Protein AF-A0A537Y208-F1 (afdb_monomer_lite)

Sequence (72 aa):
MDMNKMMKQVQKMQAELAKAQEELAQAVVEGSSGGGAVKVEFTGPEVSKVSIDPEAVDPEDPSMLEDLLRAA

Radius of gyration: 21.48 Å; chains: 1; bounding box: 44×19×60 Å

Secondary structure (DSSP, 8-state):
--HHHHHHHHHHHHHHHHHHHHHHHH-EEEEEEGGGTEEEEEETTEEEEEEE-GGG--TT-HHHHHHHHHH-

Structure (mmCIF, N/CA/C/O backbone):
data_AF-A0A537Y208-F1
#
_entry.id   AF-A0A537Y208-F1
#
loop_
_atom_site.group_PDB
_atom_site.id
_atom_site.type_symbol
_atom_site.label_atom_id
_atom_site.label_alt_id
_atom_site.label_comp_id
_atom_site.label_asym_id
_atom_site.label_entity_id
_atom_site.label_seq_id
_atom_site.pdbx_PDB_ins_code
_atom_site.Cartn_x
_atom_site.Cartn_y
_atom_site.Cartn_z
_atom_site.occupancy
_atom_site.B_iso_or_equiv
_atom_site.auth_seq_id
_atom_site.auth_comp_id
_atom_site.auth_asym_id
_atom_site.auth_atom_id
_atom_site.pdbx_PDB_model_num
ATOM 1 N N . MET A 1 1 ? -26.575 12.280 40.965 1.00 58.62 1 MET A N 1
ATOM 2 C CA . MET A 1 1 ? -26.075 12.241 39.574 1.00 58.62 1 MET A CA 1
ATOM 3 C C . MET A 1 1 ? -25.988 10.779 39.169 1.00 58.62 1 MET A C 1
ATOM 5 O O . MET A 1 1 ? -25.452 9.984 39.930 1.00 58.62 1 MET A O 1
ATOM 9 N N . ASP A 1 2 ? -26.630 10.412 38.061 1.00 78.25 2 ASP A N 1
ATOM 10 C CA . ASP 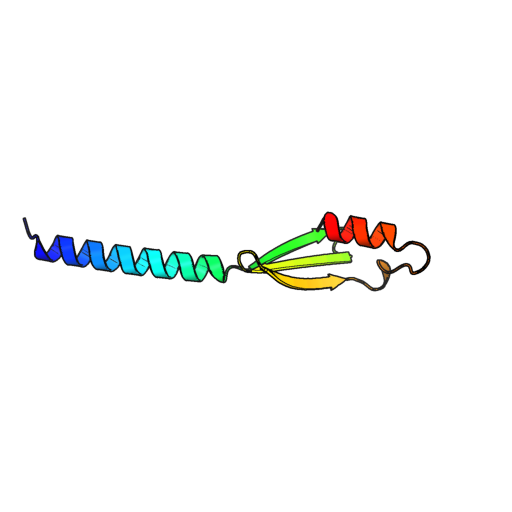A 1 2 ? -26.981 9.028 37.716 1.00 78.25 2 ASP A CA 1
ATOM 11 C C . ASP A 1 2 ? -25.765 8.200 37.265 1.00 78.25 2 ASP A C 1
ATOM 13 O O . ASP A 1 2 ? -25.459 8.121 36.074 1.00 78.25 2 ASP A O 1
ATOM 17 N N . MET A 1 3 ? -25.103 7.521 38.203 1.00 81.69 3 MET A N 1
ATOM 18 C CA . MET A 1 3 ? -23.978 6.613 37.924 1.00 81.69 3 MET A CA 1
ATOM 19 C C . MET A 1 3 ? -24.323 5.543 36.867 1.00 81.69 3 MET A C 1
ATOM 21 O O . MET A 1 3 ? -23.482 5.168 36.056 1.00 81.69 3 MET A O 1
ATOM 25 N N . ASN A 1 4 ? -25.592 5.131 36.788 1.00 88.44 4 ASN A N 1
ATOM 26 C CA . ASN A 1 4 ? -26.081 4.198 35.771 1.00 88.44 4 ASN A CA 1
ATOM 27 C C . ASN A 1 4 ? -26.116 4.805 34.349 1.00 88.44 4 ASN A C 1
ATOM 29 O O . ASN A 1 4 ? -25.841 4.117 33.368 1.00 88.44 4 ASN A O 1
ATOM 33 N N . LYS A 1 5 ? -26.411 6.108 34.208 1.00 89.94 5 LYS A N 1
ATOM 34 C CA . LYS A 1 5 ? -26.321 6.800 32.907 1.00 89.94 5 LYS A CA 1
ATOM 35 C C . LYS A 1 5 ? -24.864 6.967 32.477 1.00 89.94 5 LYS A C 1
ATOM 37 O O . LYS A 1 5 ? -24.561 6.763 31.305 1.00 89.94 5 LYS A O 1
ATOM 42 N N . MET A 1 6 ? -23.976 7.264 33.427 1.00 90.06 6 MET A N 1
ATOM 43 C CA . MET A 1 6 ? -22.539 7.387 33.174 1.00 90.06 6 MET A CA 1
ATOM 44 C C . MET A 1 6 ? -21.930 6.060 32.696 1.00 90.06 6 MET A C 1
ATOM 46 O O . MET A 1 6 ? -21.256 6.037 31.672 1.00 90.06 6 MET A O 1
ATOM 50 N N . MET A 1 7 ? -22.238 4.938 33.356 1.00 92.38 7 MET A N 1
ATOM 51 C CA . MET A 1 7 ? -21.751 3.613 32.938 1.00 92.38 7 MET A CA 1
ATOM 52 C C . MET A 1 7 ? -22.213 3.228 31.526 1.00 92.38 7 MET A C 1
ATOM 54 O O . MET A 1 7 ? -21.419 2.717 30.740 1.00 92.38 7 MET A O 1
ATOM 58 N N . LYS A 1 8 ? -23.471 3.522 31.166 1.00 92.25 8 LYS A N 1
ATOM 59 C CA . LYS A 1 8 ? -23.983 3.285 29.805 1.00 92.25 8 LYS A CA 1
ATOM 60 C C . LYS A 1 8 ? -23.265 4.127 28.749 1.00 92.25 8 LYS A C 1
ATOM 62 O O . LYS A 1 8 ? -22.994 3.631 27.659 1.00 92.25 8 LYS A O 1
ATOM 67 N N . GLN A 1 9 ? -22.946 5.383 29.058 1.00 90.50 9 GLN A N 1
ATOM 68 C CA . GLN A 1 9 ? -22.169 6.239 28.156 1.00 90.50 9 GLN A CA 1
ATOM 69 C C . GLN A 1 9 ? -20.743 5.714 27.962 1.00 90.50 9 GLN A C 1
ATOM 71 O O . GLN A 1 9 ? -20.272 5.668 26.830 1.00 90.50 9 GLN A O 1
ATOM 76 N N . VAL A 1 10 ? -20.088 5.250 29.031 1.00 93.62 10 VAL A N 1
ATOM 77 C CA . VAL A 1 10 ? -18.747 4.644 28.950 1.00 93.62 10 VAL A CA 1
ATOM 78 C C . VAL A 1 10 ? -18.762 3.371 28.101 1.00 93.62 10 VAL A C 1
ATOM 80 O O . VAL A 1 10 ? -17.903 3.212 27.240 1.00 93.62 10 VAL A O 1
ATOM 83 N N . GLN A 1 11 ? -19.754 2.493 28.283 1.00 93.44 11 GLN A N 1
ATOM 84 C CA . GLN A 1 11 ? -19.903 1.282 27.463 1.00 93.44 11 GLN A CA 1
ATOM 85 C C . GLN A 1 11 ? -20.109 1.611 25.979 1.00 93.44 11 GLN A C 1
ATOM 87 O O . GLN A 1 11 ? -19.484 0.995 25.119 1.00 93.44 11 GLN A O 1
ATOM 92 N N . LYS A 1 12 ? -20.947 2.611 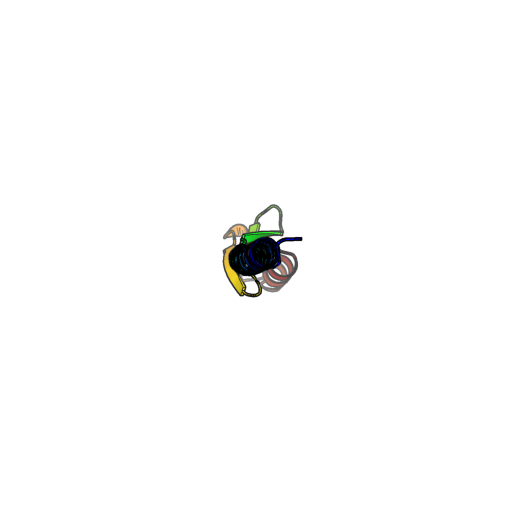25.673 1.00 94.75 12 LYS A N 1
ATOM 93 C CA . LYS A 1 12 ? -21.166 3.086 24.299 1.00 94.75 12 LYS A CA 1
ATOM 94 C C . LYS A 1 12 ? -19.876 3.628 23.680 1.00 94.75 12 LYS A C 1
ATOM 96 O O . LYS A 1 12 ? -19.540 3.245 22.568 1.00 94.75 12 LYS A O 1
ATOM 101 N N . MET A 1 13 ? -19.132 4.447 24.422 1.00 95.00 13 MET A N 1
ATOM 102 C CA . MET A 1 13 ? -17.841 4.984 23.985 1.00 95.00 13 MET A CA 1
ATOM 103 C C . MET A 1 13 ? -16.813 3.873 23.721 1.00 95.00 13 MET A C 1
ATOM 105 O O . MET A 1 13 ? -16.100 3.928 22.726 1.00 95.00 13 MET A O 1
ATOM 109 N N . GLN A 1 14 ? -16.745 2.846 24.578 1.00 92.44 14 GLN A N 1
ATOM 110 C CA . GLN A 1 14 ? -15.851 1.700 24.371 1.00 92.44 14 GLN A CA 1
ATOM 111 C C . GLN A 1 14 ? -16.198 0.920 23.098 1.00 92.44 14 GLN A C 1
ATOM 113 O O . GLN A 1 14 ? -15.299 0.569 22.338 1.00 92.44 14 GLN A O 1
ATOM 118 N N . ALA A 1 15 ? -17.487 0.684 22.843 1.00 95.75 15 ALA A N 1
ATOM 119 C CA . ALA A 1 15 ? -17.938 0.014 21.626 1.00 95.75 15 ALA A CA 1
ATOM 120 C C . ALA A 1 15 ? -17.652 0.847 20.364 1.00 95.75 15 ALA A C 1
ATOM 122 O O . ALA A 1 15 ? -17.207 0.303 19.357 1.00 95.75 15 ALA A O 1
ATOM 123 N N . GLU A 1 16 ? -17.863 2.165 20.420 1.00 95.75 16 GLU A N 1
ATOM 124 C CA . GLU A 1 1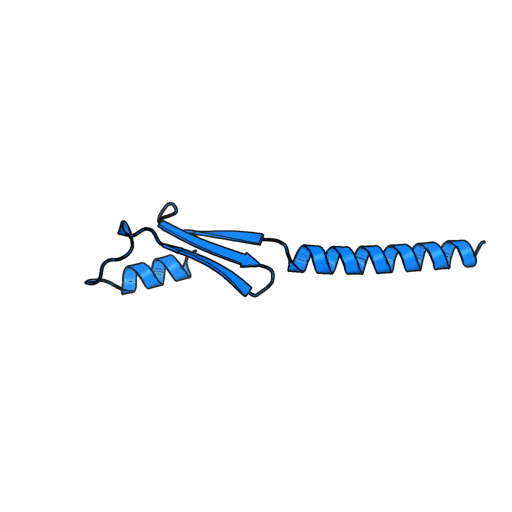6 ? -17.539 3.078 19.316 1.00 95.75 16 GLU A CA 1
ATOM 125 C C . GLU A 1 16 ? -16.035 3.112 19.023 1.00 95.75 16 GLU A C 1
ATOM 127 O O . GLU A 1 16 ? -15.645 3.059 17.860 1.00 95.75 16 GLU A O 1
ATOM 132 N N . LEU A 1 17 ? -15.187 3.124 20.059 1.00 94.88 17 LEU A N 1
ATOM 133 C CA . LEU A 1 17 ? -13.734 3.060 19.898 1.00 94.88 17 LEU A CA 1
ATOM 134 C C . LEU A 1 17 ? -13.295 1.743 19.240 1.00 94.88 17 LEU A C 1
ATOM 136 O O . LEU A 1 17 ? -12.477 1.766 18.326 1.00 94.88 17 LEU A O 1
ATOM 140 N N . ALA A 1 18 ? -13.844 0.609 19.686 1.00 94.75 18 ALA A N 1
ATOM 141 C CA . ALA A 1 18 ? -13.529 -0.701 19.117 1.00 94.75 18 ALA A CA 1
ATOM 142 C C . ALA A 1 18 ? -13.924 -0.778 17.634 1.00 94.75 18 ALA A C 1
ATOM 144 O O . ALA A 1 18 ? -13.118 -1.189 16.803 1.00 94.75 18 ALA A O 1
ATOM 145 N N . LYS A 1 19 ? -15.122 -0.293 17.288 1.00 94.50 19 LYS A N 1
ATOM 146 C CA . LYS A 1 19 ? -15.595 -0.224 15.901 1.00 94.50 19 LYS A CA 1
ATOM 147 C C . LYS A 1 19 ? -14.721 0.686 15.038 1.00 94.50 19 LYS A C 1
ATOM 149 O O . LYS A 1 19 ? -14.370 0.310 13.930 1.00 94.50 19 LYS A O 1
ATOM 154 N N . ALA A 1 20 ? -14.330 1.853 15.550 1.00 91.38 20 ALA A N 1
ATOM 155 C CA . ALA A 1 20 ? -13.441 2.762 14.832 1.00 91.38 20 ALA A CA 1
ATOM 156 C C . ALA A 1 20 ? -12.055 2.140 14.588 1.00 91.38 20 ALA A C 1
ATOM 158 O O . ALA A 1 20 ? -11.487 2.320 13.517 1.00 91.38 20 ALA A O 1
ATOM 159 N N . GLN A 1 21 ? -11.513 1.382 15.550 1.00 87.62 21 GLN A N 1
ATOM 160 C CA . GLN A 1 21 ? -10.262 0.639 15.352 1.00 87.62 21 GLN A CA 1
ATOM 161 C C . GLN A 1 21 ? -10.398 -0.427 14.259 1.00 87.62 21 GLN A C 1
ATOM 163 O O . GLN A 1 21 ? -9.496 -0.573 13.438 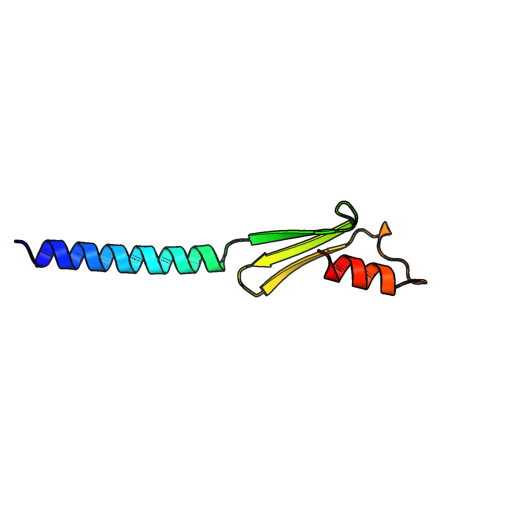1.00 87.62 21 GLN A O 1
ATOM 168 N N . GLU A 1 22 ? -11.522 -1.140 14.225 1.00 90.00 22 GLU A N 1
ATOM 169 C CA . GLU A 1 22 ? -11.803 -2.162 13.213 1.00 90.00 22 GLU A CA 1
ATOM 170 C C . GLU A 1 22 ? -11.985 -1.549 11.812 1.00 90.00 22 GLU A C 1
ATOM 172 O O . GLU A 1 22 ? -11.438 -2.056 10.836 1.00 90.00 22 GLU A O 1
ATOM 177 N N . GLU A 1 23 ? -12.668 -0.406 11.715 1.00 88.81 23 GLU A N 1
ATOM 178 C CA . GLU A 1 23 ? -12.824 0.355 10.468 1.00 88.81 23 GLU A CA 1
ATOM 179 C C . GLU A 1 23 ? -11.487 0.913 9.963 1.00 88.81 23 GLU A C 1
ATOM 181 O O . GLU A 1 23 ? -11.205 0.841 8.770 1.00 88.81 23 GLU A O 1
ATOM 186 N N . LEU A 1 24 ? -10.629 1.418 10.857 1.00 86.69 24 LEU A N 1
ATOM 187 C CA . LEU A 1 24 ? -9.279 1.861 10.497 1.00 86.69 24 LEU A CA 1
ATOM 188 C C . LEU A 1 24 ? -8.406 0.701 10.011 1.00 86.69 24 LEU A C 1
ATOM 190 O O . LEU A 1 24 ? -7.621 0.883 9.085 1.00 86.69 24 LEU A O 1
ATOM 194 N N . ALA A 1 25 ? -8.555 -0.489 10.598 1.00 86.81 25 ALA A N 1
ATOM 195 C CA . ALA A 1 25 ? -7.837 -1.679 10.149 1.00 86.81 25 ALA A CA 1
ATOM 196 C C . ALA A 1 25 ? -8.261 -2.125 8.739 1.00 86.81 25 ALA A C 1
ATOM 198 O O . ALA A 1 25 ? -7.461 -2.728 8.031 1.00 86.81 25 ALA A O 1
ATOM 199 N N . GLN A 1 26 ? -9.493 -1.812 8.326 1.00 88.81 26 GLN A N 1
ATOM 200 C CA . GLN A 1 26 ? -10.035 -2.121 6.998 1.00 88.81 26 GLN A CA 1
ATOM 201 C C . GLN A 1 26 ? -9.921 -0.961 6.002 1.00 88.81 26 GLN A C 1
ATOM 203 O O . GLN A 1 26 ? -10.287 -1.115 4.836 1.00 88.81 26 GLN A O 1
ATOM 208 N N . ALA A 1 27 ? -9.446 0.206 6.437 1.00 92.00 27 ALA A N 1
ATOM 209 C CA . ALA A 1 27 ? -9.298 1.352 5.559 1.00 92.00 27 ALA A CA 1
ATOM 210 C C . ALA A 1 27 ? -8.271 1.042 4.462 1.00 92.00 27 ALA A C 1
ATOM 212 O O . ALA A 1 27 ? -7.153 0.611 4.749 1.00 92.00 27 ALA A O 1
ATOM 213 N N . VAL A 1 28 ? -8.663 1.287 3.210 1.00 93.44 28 VAL A N 1
ATOM 214 C CA . VAL A 1 28 ? -7.796 1.107 2.043 1.00 93.44 28 VAL A CA 1
ATOM 215 C C . VAL A 1 28 ? -7.137 2.435 1.697 1.00 93.44 28 VAL A C 1
ATOM 217 O O . VAL A 1 28 ? -7.821 3.446 1.522 1.00 93.44 28 VAL A O 1
ATOM 220 N N . VAL A 1 29 ? -5.813 2.428 1.583 1.00 94.38 29 VAL A N 1
ATOM 221 C CA . VAL A 1 29 ? -5.012 3.570 1.128 1.00 94.38 29 VAL A CA 1
ATOM 222 C C . VAL A 1 29 ? -4.285 3.166 -0.149 1.00 94.38 29 VAL A C 1
ATOM 224 O O . VAL A 1 29 ? -3.627 2.133 -0.168 1.00 94.38 29 VAL A O 1
ATOM 227 N N . GLU A 1 30 ? -4.398 3.967 -1.209 1.00 95.75 30 GLU A N 1
ATOM 228 C CA . GLU A 1 30 ? -3.688 3.749 -2.478 1.00 95.75 30 GLU A CA 1
ATOM 229 C C . GLU A 1 30 ? -2.506 4.723 -2.593 1.00 95.75 30 GLU A C 1
ATOM 231 O O . GLU A 1 30 ? -2.674 5.935 -2.437 1.00 95.75 30 GLU A O 1
ATOM 236 N N . GLY A 1 31 ? -1.325 4.184 -2.885 1.00 96.56 31 GLY A N 1
ATOM 237 C CA . GLY A 1 31 ? -0.141 4.911 -3.331 1.00 96.56 31 GLY A CA 1
ATOM 238 C C . GLY A 1 31 ? 0.154 4.616 -4.803 1.00 96.56 31 GLY A C 1
ATOM 239 O O . GLY A 1 31 ? -0.227 3.566 -5.329 1.00 96.56 31 GLY A O 1
ATOM 240 N N . SER A 1 32 ? 0.763 5.567 -5.515 1.00 97.31 32 SER A N 1
ATOM 241 C CA . SER A 1 32 ? 1.080 5.391 -6.937 1.00 97.31 32 SER A CA 1
ATOM 242 C C . SER A 1 32 ? 2.318 6.167 -7.367 1.00 97.31 32 SER A C 1
ATOM 244 O O . SER A 1 32 ? 2.596 7.249 -6.848 1.00 97.31 32 SER A O 1
ATOM 246 N N . SER A 1 33 ? 3.026 5.636 -8.361 1.00 97.56 33 SER A N 1
ATOM 247 C CA . SER A 1 33 ? 4.229 6.231 -8.945 1.00 97.56 33 SER A CA 1
ATOM 248 C C . SER A 1 33 ? 4.231 6.091 -10.474 1.00 97.56 33 SER A C 1
ATOM 250 O O . SER A 1 33 ? 3.333 5.479 -11.061 1.00 97.56 33 SER A O 1
ATOM 252 N N . GLY A 1 34 ? 5.194 6.732 -11.151 1.00 93.56 34 GLY A N 1
ATOM 253 C CA . GLY A 1 34 ? 5.340 6.630 -12.611 1.00 93.56 34 GLY A CA 1
ATOM 254 C C . GLY A 1 34 ? 4.108 7.099 -13.396 1.00 93.56 34 GLY A C 1
ATOM 255 O O . GLY A 1 34 ? 3.757 6.500 -14.403 1.00 93.56 34 GLY A O 1
ATOM 256 N N . GLY A 1 35 ? 3.385 8.110 -12.899 1.00 93.94 35 GLY A N 1
ATOM 257 C CA . GLY A 1 35 ? 2.133 8.571 -13.519 1.00 93.94 35 GLY A CA 1
ATOM 258 C C . GLY A 1 35 ? 0.949 7.606 -13.360 1.00 93.94 35 GLY A C 1
ATOM 259 O O . GLY A 1 35 ? -0.049 7.757 -14.059 1.00 93.94 35 GLY A O 1
ATOM 260 N N . GLY A 1 36 ? 1.044 6.638 -12.443 1.00 94.38 36 GLY A N 1
ATOM 261 C CA . GLY A 1 36 ? 0.049 5.584 -12.236 1.00 94.38 36 GLY A CA 1
ATOM 262 C C . GLY A 1 36 ? 0.451 4.231 -12.821 1.00 94.38 36 GLY A C 1
ATOM 263 O O . GLY A 1 36 ? -0.336 3.292 -12.717 1.00 94.38 36 GLY A O 1
ATOM 264 N N . ALA A 1 37 ? 1.655 4.126 -13.395 1.00 95.38 37 ALA A N 1
ATOM 265 C CA . ALA A 1 37 ? 2.204 2.881 -13.922 1.00 95.38 37 ALA A CA 1
ATOM 266 C C . ALA A 1 37 ? 2.428 1.819 -12.831 1.00 95.38 37 ALA A C 1
ATOM 268 O O . ALA A 1 37 ? 2.319 0.628 -13.105 1.00 95.38 37 ALA A O 1
ATOM 269 N N . VAL A 1 38 ? 2.683 2.233 -11.585 1.00 97.50 38 VAL A N 1
ATOM 270 C CA . VAL A 1 38 ? 2.645 1.344 -10.417 1.00 97.50 38 VAL A CA 1
ATOM 271 C C . VAL A 1 38 ? 1.673 1.903 -9.389 1.00 97.50 38 VAL A C 1
ATOM 273 O O . VAL A 1 38 ? 1.696 3.097 -9.084 1.00 97.50 38 VAL A O 1
ATOM 276 N N . LYS A 1 39 ? 0.811 1.031 -8.861 1.00 97.88 39 LYS A N 1
ATOM 277 C CA . LYS A 1 39 ? -0.147 1.327 -7.790 1.00 97.88 39 LYS A CA 1
ATOM 278 C C . LYS A 1 39 ? -0.075 0.258 -6.711 1.00 97.88 39 LYS A C 1
ATOM 280 O O . LYS A 1 39 ? -0.113 -0.934 -7.027 1.00 97.88 39 LYS A O 1
ATOM 285 N N . VAL A 1 40 ? -0.032 0.686 -5.455 1.00 97.69 40 VAL A N 1
ATOM 286 C CA . VAL A 1 40 ? -0.019 -0.192 -4.283 1.00 97.69 40 VAL A CA 1
ATOM 287 C C . VAL A 1 40 ? -1.173 0.196 -3.368 1.00 97.69 40 VAL A C 1
ATOM 289 O O . VAL A 1 40 ? -1.294 1.344 -2.950 1.00 97.69 40 VAL A O 1
ATOM 292 N N . GLU A 1 41 ? -2.043 -0.762 -3.073 1.00 96.69 41 GLU A N 1
ATOM 293 C CA . GLU A 1 41 ? -3.118 -0.614 -2.099 1.00 96.69 41 GLU A CA 1
ATOM 294 C C . GLU A 1 41 ? -2.677 -1.253 -0.778 1.00 96.69 41 GLU A C 1
ATOM 296 O O . GLU A 1 41 ? -2.205 -2.394 -0.744 1.00 96.69 41 GLU A O 1
ATOM 301 N N . PHE A 1 42 ? -2.850 -0.514 0.312 1.00 94.69 42 PHE A N 1
ATOM 302 C CA . PHE A 1 42 ? -2.587 -0.953 1.674 1.00 94.69 42 PHE A CA 1
ATOM 303 C C . PHE A 1 42 ? -3.897 -1.052 2.445 1.00 94.69 42 PHE A C 1
ATOM 305 O O . PHE A 1 42 ? -4.786 -0.214 2.296 1.00 94.69 42 PHE A O 1
ATOM 312 N N . THR A 1 43 ? -4.017 -2.060 3.300 1.00 93.56 43 THR A N 1
ATOM 313 C CA . THR A 1 43 ? -5.109 -2.205 4.264 1.00 93.56 43 THR A CA 1
ATOM 314 C C . THR A 1 43 ? -4.497 -2.465 5.629 1.00 93.56 43 THR A C 1
ATOM 316 O O . THR A 1 43 ? -3.855 -3.491 5.857 1.00 93.56 43 THR A O 1
ATOM 319 N N . GLY A 1 44 ? -4.608 -1.482 6.523 1.00 87.88 44 GLY A N 1
ATOM 320 C CA . GLY A 1 44 ? -3.807 -1.471 7.744 1.00 87.88 44 GLY A CA 1
ATOM 321 C C . GLY A 1 44 ? -2.302 -1.547 7.415 1.00 87.88 44 GLY A C 1
ATOM 322 O O . GLY A 1 44 ? -1.815 -0.714 6.652 1.00 87.88 44 GLY A O 1
ATOM 323 N N . PRO A 1 45 ? -1.544 -2.506 7.980 1.00 86.31 45 PRO A N 1
ATOM 324 C CA . PRO A 1 45 ? -0.120 -2.686 7.689 1.00 86.31 45 PRO A CA 1
ATOM 325 C C . PRO A 1 45 ? 0.168 -3.595 6.480 1.00 86.31 45 PRO A C 1
ATOM 327 O O . PRO A 1 45 ? 1.335 -3.805 6.151 1.00 86.31 45 PRO A O 1
ATOM 330 N N . GLU A 1 46 ? -0.855 -4.182 5.855 1.00 91.12 46 GLU A N 1
ATOM 331 C CA . GLU A 1 46 ? -0.684 -5.173 4.792 1.00 91.12 46 GLU A CA 1
ATOM 332 C C . GLU A 1 46 ? -0.845 -4.548 3.407 1.00 91.12 46 GLU A C 1
ATOM 334 O O . GLU A 1 46 ? -1.704 -3.693 3.195 1.00 91.12 46 GLU A O 1
ATOM 339 N N . VAL A 1 47 ? -0.046 -5.012 2.444 1.00 95.19 47 VAL A N 1
ATOM 340 C CA . VAL A 1 47 ? -0.267 -4.722 1.023 1.00 95.19 47 VAL A CA 1
ATOM 341 C C . VAL A 1 47 ? -1.399 -5.620 0.539 1.00 95.19 47 VAL A C 1
ATOM 343 O O . VAL A 1 47 ? -1.234 -6.837 0.452 1.00 95.19 47 VAL A O 1
ATOM 346 N N . SER A 1 48 ? -2.547 -5.028 0.226 1.00 94.38 48 SER A N 1
ATOM 347 C CA . SER A 1 48 ? -3.728 -5.760 -0.229 1.00 94.38 48 SER A CA 1
ATOM 348 C C . SER A 1 48 ? -3.718 -5.992 -1.739 1.00 94.38 48 SER A C 1
ATOM 350 O O . SER A 1 48 ? -4.246 -7.004 -2.207 1.00 94.38 48 SER A O 1
ATOM 352 N N . LYS A 1 49 ? -3.097 -5.090 -2.513 1.00 96.56 49 LYS A N 1
ATOM 353 C CA . LYS A 1 49 ? -2.994 -5.219 -3.970 1.00 96.56 49 LYS A CA 1
ATOM 354 C C . LYS A 1 49 ? -1.820 -4.435 -4.545 1.00 96.56 49 LYS A C 1
ATOM 356 O O . LYS A 1 49 ? -1.521 -3.329 -4.115 1.00 96.56 49 LYS A O 1
ATOM 361 N N . VAL A 1 50 ? -1.198 -5.004 -5.574 1.00 97.38 50 VAL A N 1
ATOM 362 C CA . VAL A 1 50 ? -0.188 -4.344 -6.408 1.00 97.38 50 VAL A CA 1
ATOM 363 C C . VAL A 1 50 ? -0.651 -4.430 -7.856 1.00 97.38 50 VAL A C 1
ATOM 365 O O . VAL A 1 50 ? -1.023 -5.506 -8.323 1.00 97.38 50 VAL A O 1
ATOM 368 N N . SER A 1 51 ? -0.660 -3.299 -8.557 1.00 97.75 51 SER A N 1
ATOM 369 C CA . SER A 1 51 ? -0.955 -3.221 -9.991 1.00 97.75 51 SER A CA 1
ATOM 370 C C . SER A 1 51 ? 0.218 -2.562 -10.705 1.00 97.75 51 SER A C 1
ATOM 372 O O . SER A 1 51 ? 0.674 -1.502 -10.280 1.00 97.75 51 SER A O 1
ATOM 374 N N . ILE A 1 52 ? 0.700 -3.199 -11.769 1.00 97.75 52 ILE A N 1
ATOM 375 C CA . ILE A 1 52 ? 1.840 -2.740 -12.565 1.00 97.75 52 ILE A CA 1
ATOM 376 C C . ILE A 1 52 ? 1.393 -2.709 -14.023 1.00 97.75 52 ILE A C 1
ATOM 378 O O . ILE A 1 52 ? 0.866 -3.703 -14.532 1.00 97.75 52 ILE A O 1
ATOM 382 N N . ASP A 1 53 ? 1.576 -1.566 -14.671 1.00 96.81 53 ASP A N 1
ATOM 383 C CA . ASP A 1 53 ? 1.369 -1.412 -16.102 1.00 96.81 53 ASP A CA 1
ATOM 384 C C . ASP A 1 53 ? 2.450 -2.198 -16.866 1.00 96.81 53 ASP A C 1
ATOM 386 O O . ASP A 1 53 ? 3.630 -2.090 -16.517 1.00 96.81 53 ASP A O 1
ATOM 390 N N . PRO A 1 54 ? 2.095 -2.989 -17.896 1.00 95.62 54 PRO A N 1
ATOM 391 C CA . PRO A 1 54 ? 3.072 -3.692 -18.722 1.00 95.62 54 PRO A CA 1
ATOM 392 C C . PRO A 1 54 ? 4.186 -2.799 -19.279 1.00 95.62 54 PRO A C 1
ATOM 394 O O . PRO A 1 54 ? 5.304 -3.277 -19.437 1.00 95.62 54 PRO A O 1
ATOM 397 N N . GLU A 1 55 ? 3.909 -1.521 -19.550 1.00 92.06 55 GLU A N 1
ATOM 398 C CA . GLU A 1 55 ? 4.911 -0.574 -20.052 1.00 92.06 55 GLU A CA 1
ATOM 399 C C . GLU A 1 55 ? 6.006 -0.251 -19.023 1.00 92.06 55 GLU A C 1
ATOM 401 O O . GLU A 1 55 ? 7.103 0.146 -19.406 1.00 92.06 55 GLU A O 1
ATOM 406 N N . ALA A 1 56 ? 5.748 -0.454 -17.726 1.00 92.69 56 ALA A N 1
ATOM 407 C CA . ALA A 1 56 ? 6.753 -0.309 -16.670 1.00 92.69 56 ALA A CA 1
ATOM 408 C C . ALA A 1 56 ? 7.628 -1.561 -16.483 1.00 92.69 56 ALA A C 1
ATOM 410 O O . ALA A 1 56 ? 8.548 -1.546 -15.666 1.00 92.69 56 ALA 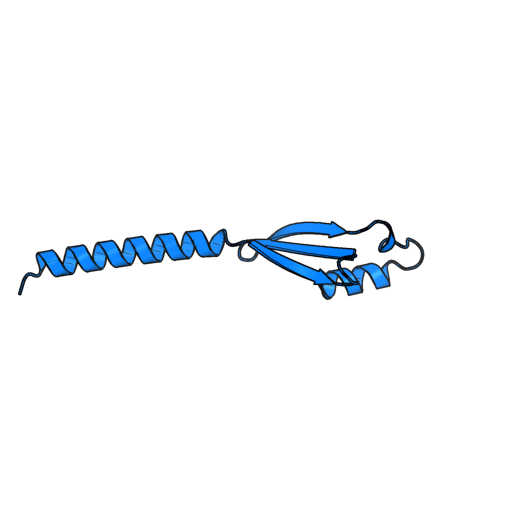A O 1
ATOM 411 N N . VAL A 1 57 ? 7.340 -2.655 -17.198 1.00 95.50 57 VAL A N 1
ATOM 412 C CA . VAL A 1 57 ? 8.076 -3.919 -17.093 1.00 95.50 57 VAL A CA 1
ATOM 413 C C . VAL A 1 57 ? 9.053 -4.038 -18.257 1.00 95.50 57 VAL A C 1
ATOM 415 O O . VAL A 1 57 ? 8.742 -4.628 -19.292 1.00 95.50 57 VAL A O 1
ATOM 418 N N . ASP A 1 58 ? 10.258 -3.508 -18.062 1.00 94.94 58 ASP A N 1
ATOM 419 C CA . ASP A 1 58 ? 11.378 -3.730 -18.974 1.00 94.94 58 ASP A CA 1
ATOM 420 C C . ASP A 1 58 ? 12.267 -4.880 -18.455 1.00 94.94 58 ASP A C 1
ATOM 422 O O . ASP A 1 58 ? 12.897 -4.746 -17.403 1.00 94.94 58 ASP A O 1
ATOM 426 N N . PRO A 1 59 ? 12.337 -6.032 -19.150 1.00 95.00 59 PRO A N 1
ATOM 427 C CA . PRO A 1 59 ? 13.196 -7.139 -18.740 1.00 95.00 59 PRO A CA 1
ATOM 428 C C . PRO A 1 59 ? 14.697 -6.832 -18.860 1.00 95.00 59 PRO A C 1
ATOM 430 O O . PRO A 1 59 ? 15.498 -7.555 -18.264 1.00 95.00 59 PRO A O 1
ATOM 433 N N . GLU A 1 60 ? 15.092 -5.803 -19.615 1.00 97.25 60 GLU A N 1
ATOM 434 C CA . GLU A 1 60 ? 16.486 -5.361 -19.717 1.00 97.25 60 GLU A CA 1
ATOM 435 C C . GLU A 1 60 ? 16.878 -4.394 -18.584 1.00 97.25 60 GLU A C 1
ATOM 437 O O . GLU A 1 60 ? 18.064 -4.297 -18.259 1.00 97.25 60 GLU A O 1
ATOM 442 N N . ASP A 1 61 ? 15.901 -3.750 -17.931 1.00 95.19 61 ASP A N 1
ATOM 443 C CA . ASP A 1 61 ? 16.105 -2.856 -16.784 1.00 95.19 61 ASP A CA 1
ATOM 444 C C . ASP A 1 61 ? 15.090 -3.098 -15.643 1.00 95.19 61 ASP A C 1
ATOM 446 O O . ASP A 1 61 ? 14.194 -2.285 -15.388 1.00 95.19 61 ASP A O 1
ATOM 450 N N . PRO A 1 62 ? 15.244 -4.193 -14.877 1.00 95.19 62 PRO A N 1
ATOM 451 C CA . PRO A 1 62 ? 14.397 -4.451 -13.713 1.00 95.19 62 PRO A CA 1
ATOM 452 C C . PRO A 1 62 ? 14.563 -3.404 -12.599 1.00 95.19 62 PRO A C 1
ATOM 454 O O . PRO A 1 62 ? 13.668 -3.257 -11.766 1.00 95.19 62 PRO A O 1
ATOM 457 N N . SER A 1 63 ? 15.679 -2.663 -12.576 1.00 96.31 63 SER A N 1
ATOM 458 C CA . SER A 1 63 ? 15.966 -1.697 -11.511 1.00 96.31 63 SER A CA 1
ATOM 459 C C . SER A 1 63 ? 15.008 -0.506 -11.539 1.00 96.31 63 SER A C 1
ATOM 461 O O . SER A 1 63 ? 14.573 -0.035 -10.488 1.00 96.31 63 SER A O 1
ATOM 463 N N . MET A 1 64 ? 14.579 -0.090 -12.734 1.00 94.62 64 MET A N 1
ATOM 464 C CA . MET A 1 64 ? 13.564 0.948 -12.889 1.00 94.62 64 MET A CA 1
ATOM 465 C C . MET A 1 64 ? 12.229 0.542 -12.246 1.00 94.62 64 MET A C 1
ATOM 467 O O . MET A 1 64 ? 11.600 1.350 -11.559 1.00 94.62 64 MET A O 1
ATOM 471 N N . LEU A 1 65 ? 11.797 -0.711 -12.428 1.00 96.38 65 LEU A N 1
ATOM 472 C CA . LEU A 1 65 ? 10.548 -1.201 -11.841 1.00 96.38 65 LEU A CA 1
ATOM 473 C C . LEU A 1 65 ? 10.629 -1.273 -10.311 1.00 96.38 65 LEU A C 1
ATOM 475 O O . LEU A 1 65 ? 9.667 -0.921 -9.627 1.00 96.38 65 LEU A O 1
ATOM 479 N N . GLU A 1 66 ? 11.771 -1.696 -9.767 1.00 96.94 66 GLU A N 1
ATOM 480 C CA . GLU A 1 66 ? 12.011 -1.713 -8.320 1.00 96.94 66 GLU A CA 1
ATOM 481 C C . GLU A 1 66 ? 11.909 -0.307 -7.710 1.00 96.94 66 GLU A C 1
ATOM 483 O O . GLU A 1 66 ? 11.258 -0.126 -6.675 1.00 96.94 66 GLU A O 1
ATOM 488 N N . ASP A 1 67 ? 12.486 0.700 -8.371 1.00 97.12 67 ASP A N 1
ATOM 489 C CA . ASP A 1 67 ? 1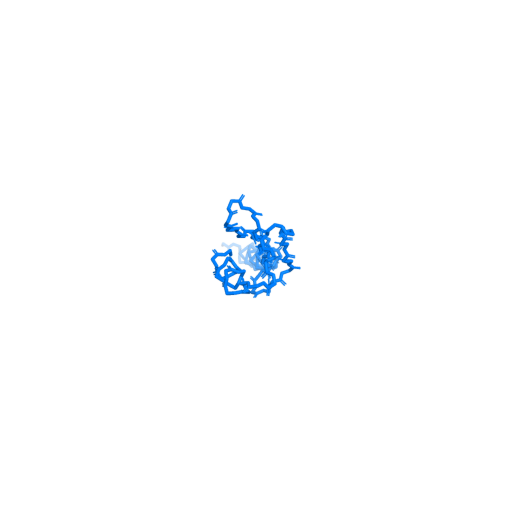2.417 2.093 -7.925 1.00 97.12 67 ASP A CA 1
ATOM 490 C C . ASP A 1 67 ? 10.986 2.646 -7.972 1.00 97.12 67 ASP A C 1
ATOM 492 O O . ASP A 1 67 ? 10.548 3.323 -7.035 1.00 97.12 67 ASP A O 1
ATOM 496 N N . LEU A 1 68 ? 10.221 2.321 -9.020 1.00 96.38 68 LEU A N 1
ATOM 497 C CA . LEU A 1 68 ? 8.811 2.703 -9.114 1.00 96.38 68 LEU A CA 1
ATOM 498 C C . LEU A 1 68 ? 7.971 2.042 -8.017 1.00 96.38 68 LEU A C 1
ATOM 500 O O . LEU A 1 68 ? 7.163 2.723 -7.382 1.00 96.38 68 LEU A O 1
ATOM 504 N N . LEU A 1 69 ? 8.182 0.752 -7.748 1.00 96.25 69 LEU A N 1
ATOM 505 C CA . LEU A 1 69 ? 7.492 0.030 -6.678 1.00 96.25 69 LEU A CA 1
ATOM 506 C C . LEU A 1 69 ? 7.813 0.613 -5.300 1.00 96.25 69 LEU A C 1
ATOM 508 O O . LEU A 1 69 ? 6.935 0.707 -4.454 1.00 96.25 69 LEU A O 1
ATOM 512 N N . ARG A 1 70 ? 9.061 1.031 -5.075 1.00 96.25 70 ARG A N 1
ATOM 513 C CA . ARG A 1 70 ? 9.482 1.665 -3.822 1.00 96.25 70 ARG A CA 1
ATOM 514 C C . ARG A 1 70 ? 8.883 3.060 -3.628 1.00 96.25 70 ARG A C 1
ATOM 516 O O . ARG A 1 70 ? 8.734 3.502 -2.490 1.00 96.25 70 ARG A O 1
ATOM 523 N N . ALA A 1 71 ? 8.632 3.775 -4.722 1.00 95.12 71 ALA A N 1
ATOM 524 C CA . ALA A 1 71 ? 8.080 5.124 -4.694 1.00 95.12 71 ALA A CA 1
ATOM 525 C C . ALA A 1 71 ? 6.549 5.162 -4.553 1.00 95.12 71 ALA A C 1
ATOM 527 O O . ALA A 1 71 ? 6.026 6.192 -4.125 1.00 95.12 71 ALA A O 1
ATOM 528 N N . ALA A 1 72 ? 5.857 4.093 -4.960 1.00 91.75 72 ALA A N 1
ATOM 529 C CA . ALA A 1 72 ? 4.404 3.941 -4.854 1.00 91.75 72 ALA A CA 1
ATOM 530 C C . ALA A 1 72 ? 3.984 3.562 -3.429 1.00 91.75 72 ALA A C 1
ATOM 532 O O . ALA A 1 72 ? 2.973 4.142 -2.976 1.00 91.75 72 ALA A O 1
#

pLDDT: mean 93.07, std 5.57, range [58.62, 97.88]

Foldseek 3Di:
DDPVVVVVVVVVVVVVVVVVVVVQQQDWDWDFFPVRQWIWIDRRNDTPDIHHHPVQDDPVCVVSVVVRNVRD